Protein AF-A0A5D2W2N7-F1 (afdb_monomer_lite)

Sequence (83 aa):
MLGQGGFGPVYRGTLDDGKEIAVKRLLKASGQGLEEFMNEVLVISKLQHRNLVRLLGCCVEGEEKMLAYEYMPNKSLDAFLFG

InterPro domains:
  IPR000719 Protein kinase domain [PS50011] (1-83)
  IPR001245 Serine-threonine/tyrosine-protein kinase, catalytic domain [PF07714] (2-81)
  IPR011009 Protein kinase-like domain superfamily [SSF56112] (1-82)

Secondary structure (DSSP, 8-state):
--EEETTEEEEEEE-TTS-EEEEEEPP--TTHHHHHHHHHHHHHTT---TTSPPEEEEEEETTEEEEEEE--TT--HHHHHH-

Foldseek 3Di:
DQDADPQGDWDWDADPVRFIKIKGKGDPDDPPNVVVLCCCCVVQVPDDDPPDWHFPDWDDDDPITMTITHDDPVRDPCVVVPD

pLDDT: mean 81.73, std 11.85, range [51.22, 96.69]

Organism: Gossypium mustelinum (NCBI:txid34275)

Radius of gyration: 13.25 Å; chains: 1; bounding box: 34×26×34 Å

Structure (mmCIF, N/CA/C/O backbone):
data_AF-A0A5D2W2N7-F1
#
_entry.id   AF-A0A5D2W2N7-F1
#
loop_
_atom_site.group_PDB
_atom_site.id
_atom_site.type_symbol
_atom_site.label_atom_id
_atom_site.label_alt_id
_atom_site.label_comp_id
_atom_site.label_asym_id
_atom_site.label_entity_id
_atom_site.label_seq_id
_atom_site.pdbx_PDB_ins_code
_atom_site.Cartn_x
_atom_site.Cartn_y
_atom_site.Cartn_z
_atom_site.occupancy
_atom_site.B_iso_or_equiv
_atom_site.auth_seq_id
_atom_site.auth_comp_id
_atom_site.auth_asym_id
_atom_site.auth_atom_id
_atom_site.pdbx_PDB_model_num
ATOM 1 N N . MET A 1 1 ? 2.923 -12.385 -4.355 1.00 78.88 1 MET A N 1
ATOM 2 C CA . MET A 1 1 ? 3.875 -11.372 -3.846 1.00 78.88 1 MET A CA 1
ATOM 3 C C . MET A 1 1 ? 4.354 -10.539 -5.028 1.00 78.88 1 MET A C 1
ATOM 5 O O . MET A 1 1 ? 4.634 -11.131 -6.061 1.00 78.88 1 MET A O 1
ATOM 9 N N . LEU A 1 2 ? 4.360 -9.208 -4.914 1.00 83.81 2 LEU A 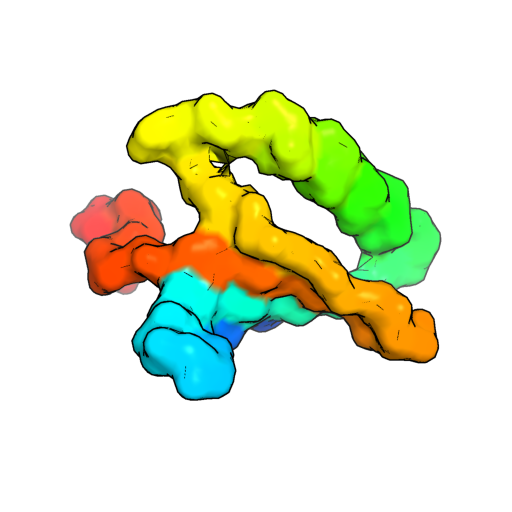N 1
ATOM 10 C CA . LEU A 1 2 ? 4.801 -8.264 -5.958 1.00 83.81 2 LEU A CA 1
ATOM 11 C C . LEU A 1 2 ? 6.233 -7.762 -5.730 1.00 83.81 2 LEU A C 1
ATOM 13 O O . LEU A 1 2 ? 6.909 -7.396 -6.683 1.00 83.81 2 LEU A O 1
ATOM 17 N N . GLY A 1 3 ? 6.685 -7.755 -4.478 1.00 82.69 3 GLY A N 1
ATOM 18 C CA . GLY A 1 3 ? 8.030 -7.348 -4.090 1.00 82.69 3 GLY 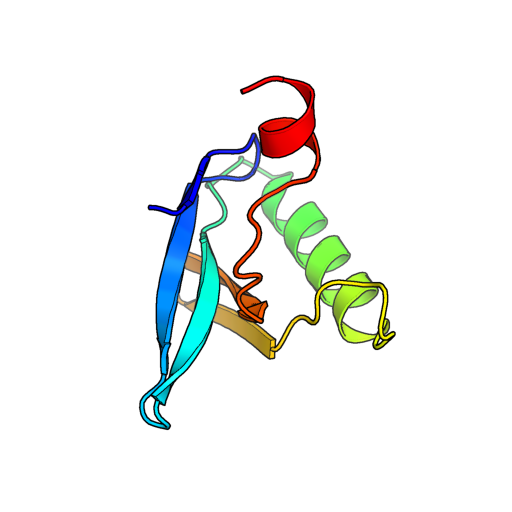A CA 1
ATOM 19 C C . GLY A 1 3 ? 8.148 -7.231 -2.574 1.00 82.69 3 GLY A C 1
ATOM 20 O O . GLY A 1 3 ? 7.154 -7.366 -1.856 1.00 82.69 3 GLY A O 1
ATOM 21 N N . GLN A 1 4 ? 9.358 -6.972 -2.092 1.00 77.81 4 GLN A N 1
ATOM 22 C CA . GLN A 1 4 ? 9.641 -6.730 -0.681 1.00 77.81 4 GLN A CA 1
ATOM 23 C C . GLN A 1 4 ? 10.600 -5.545 -0.571 1.00 77.81 4 GLN A C 1
ATOM 25 O O . GLN A 1 4 ? 11.684 -5.575 -1.144 1.00 77.81 4 GLN A O 1
ATOM 30 N N . GLY A 1 5 ? 10.177 -4.493 0.131 1.00 68.44 5 GLY A N 1
ATOM 31 C CA . GLY A 1 5 ? 11.024 -3.340 0.447 1.00 68.44 5 GLY A CA 1
ATOM 32 C C . GLY A 1 5 ? 11.404 -3.314 1.928 1.00 68.44 5 GLY A C 1
ATOM 33 O O . GLY A 1 5 ? 10.953 -4.159 2.703 1.00 68.44 5 GLY A O 1
ATOM 34 N N . GLY A 1 6 ? 12.165 -2.298 2.349 1.00 66.38 6 GLY A N 1
ATOM 35 C CA . GLY A 1 6 ? 12.562 -2.111 3.757 1.00 66.38 6 GLY A CA 1
ATOM 36 C C . GLY A 1 6 ? 11.388 -1.971 4.739 1.00 66.38 6 GLY A C 1
ATOM 37 O O . GLY A 1 6 ? 11.529 -2.255 5.921 1.00 66.38 6 GLY A O 1
ATOM 38 N N . PHE A 1 7 ? 10.206 -1.617 4.236 1.00 68.88 7 PHE A N 1
ATOM 39 C CA . PHE A 1 7 ? 8.984 -1.428 5.023 1.00 68.88 7 PHE A CA 1
ATOM 40 C C . PHE A 1 7 ? 8.054 -2.647 5.011 1.00 68.88 7 PHE A C 1
ATOM 42 O O . PHE A 1 7 ? 6.971 -2.593 5.586 1.00 68.88 7 PHE A O 1
ATOM 49 N N . GLY A 1 8 ? 8.458 -3.739 4.356 1.00 80.25 8 GLY A N 1
ATOM 50 C CA . GLY A 1 8 ? 7.710 -4.989 4.311 1.00 80.25 8 GLY A CA 1
ATOM 51 C C . GLY A 1 8 ? 7.285 -5.452 2.917 1.00 80.25 8 GLY A C 1
ATOM 52 O O . GLY A 1 8 ? 7.596 -4.817 1.902 1.00 80.25 8 GLY A O 1
ATOM 53 N N . PRO A 1 9 ? 6.625 -6.620 2.859 1.00 89.12 9 PRO A N 1
ATOM 54 C CA . PRO A 1 9 ? 6.192 -7.230 1.612 1.00 89.12 9 PRO A CA 1
ATOM 55 C C . PRO A 1 9 ? 4.964 -6.534 1.012 1.00 89.12 9 PRO A C 1
ATOM 57 O O . PRO A 1 9 ? 4.063 -6.071 1.718 1.00 89.12 9 PRO A O 1
ATOM 60 N N . VAL A 1 10 ? 4.913 -6.529 -0.320 1.00 90.88 10 VAL A N 1
ATOM 61 C CA . VAL A 1 10 ? 3.779 -6.057 -1.117 1.00 90.88 10 VAL A CA 1
ATOM 62 C C . VAL A 1 10 ? 3.127 -7.241 -1.826 1.00 90.88 10 VAL A C 1
ATOM 64 O O . VAL A 1 10 ? 3.798 -8.077 -2.441 1.00 90.88 10 VAL A O 1
ATOM 67 N N . TYR A 1 11 ? 1.802 -7.309 -1.778 1.00 93.31 11 TYR A N 1
ATOM 68 C CA . TYR A 1 11 ? 0.988 -8.366 -2.371 1.00 93.31 11 TYR A CA 1
ATOM 69 C C . TYR A 1 11 ? 0.029 -7.788 -3.411 1.00 93.31 11 TYR A C 1
ATOM 71 O O . TYR A 1 11 ? -0.409 -6.652 -3.284 1.00 93.31 11 TYR A O 1
ATOM 79 N N . ARG A 1 12 ? -0.310 -8.578 -4.434 1.00 94.75 12 ARG A N 1
ATOM 80 C CA . ARG A 1 12 ? -1.446 -8.291 -5.320 1.00 94.75 12 ARG A CA 1
ATOM 81 C C . ARG A 1 12 ? -2.690 -8.897 -4.684 1.00 94.75 12 ARG A C 1
ATOM 83 O O . ARG A 1 12 ? -2.605 -10.015 -4.176 1.00 94.75 12 ARG A O 1
ATOM 90 N N . GLY A 1 13 ? -3.802 -8.183 -4.737 1.00 94.62 13 GLY A N 1
ATOM 91 C CA . GLY A 1 13 ? -5.111 -8.679 -4.326 1.00 94.62 13 GLY A CA 1
ATOM 92 C C . GLY A 1 13 ? -6.201 -8.212 -5.281 1.00 94.62 13 GLY A C 1
ATOM 93 O O . GLY A 1 13 ? -5.970 -7.334 -6.114 1.00 94.62 13 GLY A O 1
ATOM 94 N N . THR A 1 14 ? -7.385 -8.788 -5.122 1.00 96.19 14 THR A N 1
ATOM 95 C CA . THR A 1 14 ? -8.599 -8.405 -5.842 1.00 96.19 14 THR A CA 1
ATOM 96 C C . THR A 1 14 ? -9.689 -8.180 -4.804 1.00 96.19 14 THR A C 1
ATOM 98 O O . THR A 1 14 ? -9.877 -9.027 -3.932 1.00 96.19 14 THR A O 1
ATOM 101 N N . LEU A 1 15 ? -10.347 -7.024 -4.858 1.00 92.50 15 LEU A N 1
ATOM 102 C CA . LEU A 1 15 ? -11.506 -6.710 -4.023 1.00 92.50 15 LEU A CA 1
ATOM 103 C C . LEU A 1 15 ? -12.760 -7.435 -4.538 1.00 92.50 15 LEU A C 1
ATOM 105 O O . LEU A 1 15 ? -12.787 -7.901 -5.676 1.00 92.50 15 LEU A O 1
ATOM 109 N N . ASP A 1 16 ? -13.815 -7.485 -3.723 1.00 94.50 16 ASP A N 1
ATOM 110 C CA . ASP A 1 16 ? -15.081 -8.155 -4.072 1.00 94.50 16 ASP A CA 1
ATOM 111 C C . ASP A 1 16 ? -15.754 -7.566 -5.325 1.00 94.50 16 ASP A C 1
ATOM 113 O O . ASP A 1 16 ? -16.479 -8.260 -6.035 1.00 94.50 16 ASP A O 1
ATOM 117 N N . ASP A 1 17 ? -15.483 -6.294 -5.633 1.00 94.94 17 ASP A N 1
ATOM 118 C CA . ASP A 1 17 ? -15.939 -5.608 -6.848 1.00 94.94 17 ASP A CA 1
ATOM 119 C C . ASP A 1 17 ? -15.088 -5.932 -8.097 1.00 94.94 17 ASP A C 1
ATOM 121 O O . ASP A 1 17 ? -15.312 -5.370 -9.171 1.00 94.94 17 ASP A O 1
ATOM 125 N N . GLY A 1 18 ? -14.104 -6.827 -7.975 1.00 95.62 18 GLY A N 1
ATOM 126 C CA . GLY A 1 18 ? -13.182 -7.216 -9.043 1.00 95.62 18 GLY A CA 1
ATOM 127 C C . GLY A 1 18 ? -11.999 -6.264 -9.232 1.00 95.62 18 GLY A C 1
ATOM 128 O O . GLY A 1 18 ? -11.155 -6.503 -10.101 1.00 95.62 18 GLY A O 1
ATOM 129 N N . LYS A 1 19 ? -11.890 -5.194 -8.436 1.00 95.19 19 LYS A N 1
ATOM 130 C CA . LYS A 1 19 ? -10.804 -4.222 -8.563 1.00 95.19 19 LYS A CA 1
ATOM 131 C C . LYS A 1 19 ? -9.481 -4.787 -8.058 1.00 95.19 19 LYS A C 1
ATOM 133 O O . LYS A 1 19 ? -9.363 -5.232 -6.916 1.00 95.19 19 LYS A O 1
ATOM 138 N N . GLU A 1 20 ? -8.450 -4.691 -8.891 1.00 96.69 20 GLU A N 1
ATOM 139 C CA . GLU A 1 20 ? -7.095 -5.094 -8.521 1.00 96.69 20 GLU A CA 1
ATOM 140 C C . GLU A 1 20 ? -6.401 -4.049 -7.644 1.00 96.69 20 GLU A C 1
ATOM 142 O O . GLU A 1 20 ? -6.435 -2.844 -7.920 1.00 96.69 20 GLU A O 1
ATOM 147 N N . ILE A 1 21 ? -5.726 -4.525 -6.600 1.00 95.56 21 ILE A N 1
ATOM 148 C CA . ILE A 1 21 ? -5.033 -3.692 -5.618 1.00 95.56 21 ILE A CA 1
ATOM 149 C C . ILE A 1 21 ? -3.630 -4.215 -5.317 1.00 95.56 21 ILE A C 1
ATOM 151 O O . ILE A 1 21 ? -3.322 -5.400 -5.486 1.00 95.56 21 ILE A O 1
ATOM 155 N N . ALA A 1 22 ? -2.785 -3.316 -4.821 1.00 94.81 22 ALA A N 1
ATOM 156 C CA . ALA A 1 22 ? -1.515 -3.655 -4.198 1.00 94.81 22 ALA A CA 1
ATOM 157 C C . ALA A 1 22 ? -1.604 -3.405 -2.686 1.00 94.81 22 ALA A C 1
ATOM 159 O O . ALA A 1 22 ? -1.891 -2.291 -2.254 1.00 94.81 22 ALA A O 1
ATOM 160 N N . VAL A 1 23 ? -1.351 -4.432 -1.877 1.00 93.12 23 VAL A N 1
ATOM 161 C CA . VAL A 1 23 ? -1.389 -4.356 -0.411 1.00 93.12 23 VAL A CA 1
ATOM 162 C C . VAL A 1 23 ? 0.031 -4.394 0.129 1.00 93.12 23 VAL A C 1
ATOM 164 O O . VAL A 1 23 ? 0.717 -5.409 0.001 1.00 93.12 23 VAL A O 1
ATOM 167 N N . LYS A 1 24 ? 0.475 -3.298 0.743 1.00 89.94 24 LYS A N 1
ATOM 168 C CA . LYS A 1 24 ? 1.748 -3.217 1.467 1.00 89.94 24 LYS A CA 1
ATOM 169 C C . LYS A 1 24 ? 1.484 -3.552 2.931 1.00 89.94 24 LYS A C 1
ATOM 171 O O . LYS A 1 24 ? 0.811 -2.787 3.624 1.00 89.94 24 LYS A O 1
ATOM 176 N N . ARG A 1 25 ? 1.994 -4.697 3.391 1.00 87.62 25 ARG A N 1
ATOM 177 C CA . ARG A 1 25 ? 1.947 -5.084 4.807 1.00 87.62 25 ARG A CA 1
ATOM 178 C C . ARG A 1 25 ? 3.171 -4.508 5.497 1.00 87.62 25 ARG A C 1
ATOM 180 O O . ARG A 1 25 ? 4.295 -4.812 5.098 1.00 87.62 25 ARG A O 1
ATOM 187 N N . LEU A 1 26 ? 2.950 -3.691 6.516 1.00 81.19 26 LEU A N 1
ATOM 188 C CA . LEU A 1 26 ? 4.040 -3.042 7.225 1.00 81.19 26 LEU A CA 1
ATOM 189 C C . LEU A 1 26 ? 4.609 -3.975 8.287 1.00 81.19 26 LEU A C 1
ATOM 191 O O . LEU A 1 26 ? 3.870 -4.574 9.068 1.00 81.19 26 LEU A O 1
ATOM 195 N N . LEU A 1 27 ? 5.933 -4.118 8.297 1.00 70.69 27 LEU A N 1
ATOM 196 C CA . LEU A 1 27 ? 6.614 -4.916 9.313 1.00 70.69 27 LEU A CA 1
ATOM 197 C C . LEU A 1 27 ? 6.534 -4.225 10.680 1.00 70.69 27 LEU A C 1
ATOM 199 O O . LEU A 1 27 ? 6.547 -2.998 10.785 1.00 70.69 27 LEU A O 1
ATOM 203 N N . LYS A 1 28 ? 6.515 -5.029 11.748 1.00 63.72 28 LYS A N 1
ATOM 204 C CA . LYS A 1 28 ? 6.738 -4.558 13.119 1.00 63.72 28 LYS A CA 1
ATOM 205 C C . LYS A 1 28 ? 8.176 -4.046 13.259 1.00 63.72 28 LYS A C 1
ATOM 207 O O . LYS A 1 28 ? 9.059 -4.784 13.682 1.00 63.72 28 LYS A O 1
ATOM 212 N N . ALA A 1 29 ? 8.420 -2.785 12.929 1.00 54.69 29 ALA A N 1
ATOM 213 C CA . ALA A 1 29 ? 9.608 -2.086 13.399 1.00 54.69 29 ALA A CA 1
ATOM 214 C C . ALA A 1 29 ? 9.266 -1.426 14.742 1.00 54.69 29 ALA A C 1
ATOM 216 O O . ALA A 1 29 ? 8.353 -0.601 14.829 1.00 54.69 29 ALA A O 1
ATOM 217 N N . SER A 1 30 ? 9.955 -1.846 15.802 1.00 51.22 30 SER A N 1
ATOM 218 C CA . SER A 1 30 ? 9.838 -1.308 17.160 1.00 51.22 30 SER A CA 1
ATOM 219 C C . SER A 1 30 ? 9.886 0.227 17.159 1.00 51.22 30 SER A C 1
ATOM 221 O O . SER A 1 30 ? 10.881 0.809 16.737 1.00 51.22 30 SER A O 1
ATOM 223 N N . GLY A 1 31 ? 8.818 0.884 17.620 1.00 54.31 31 GLY A N 1
ATOM 224 C CA . GLY A 1 31 ? 8.748 2.338 17.844 1.00 54.31 31 GLY A CA 1
ATOM 225 C C . GLY A 1 31 ? 8.590 3.212 16.591 1.00 54.31 31 GLY A C 1
ATOM 226 O O . GLY A 1 31 ? 7.711 4.064 16.565 1.00 54.31 31 GLY A O 1
ATOM 227 N N . GLN A 1 32 ? 9.375 2.975 15.539 1.00 55.28 32 GLN A N 1
ATOM 228 C CA . GLN A 1 32 ? 9.476 3.856 14.362 1.00 55.28 32 GLN A CA 1
ATOM 229 C C . GLN A 1 32 ? 8.372 3.607 13.311 1.00 55.28 32 GLN A C 1
ATOM 231 O O . GLN A 1 32 ? 7.889 4.532 12.661 1.00 55.28 32 GLN A O 1
ATOM 236 N N . GLY A 1 33 ? 7.874 2.367 13.209 1.00 60.47 33 GLY A N 1
ATOM 237 C CA . GLY A 1 33 ? 6.919 1.976 12.162 1.00 60.47 33 GLY A CA 1
ATOM 238 C C . GLY A 1 33 ? 5.495 2.529 12.320 1.00 60.47 33 GLY A C 1
ATOM 239 O O . GLY A 1 33 ? 4.738 2.532 11.354 1.00 60.47 33 GLY A O 1
ATOM 240 N N . LEU A 1 34 ? 5.088 2.991 13.514 1.00 64.25 34 LEU A N 1
ATOM 241 C CA . LEU A 1 34 ? 3.783 3.652 13.698 1.00 64.25 34 LEU A CA 1
ATOM 242 C C . LEU A 1 34 ? 3.815 5.095 13.182 1.00 64.25 34 LEU A C 1
ATOM 244 O O . LEU A 1 34 ? 2.859 5.534 12.551 1.00 64.25 34 LEU A O 1
ATOM 248 N N . GLU A 1 35 ? 4.901 5.817 13.447 1.00 67.56 35 GLU A N 1
ATOM 249 C CA . GLU A 1 35 ? 5.072 7.202 13.011 1.00 67.56 35 GLU A CA 1
ATOM 250 C C . GLU A 1 35 ? 5.253 7.273 11.491 1.00 67.56 35 GLU A C 1
ATOM 252 O O . GLU A 1 35 ? 4.585 8.065 10.831 1.00 67.56 35 GLU A O 1
ATOM 257 N N . GLU A 1 36 ? 6.051 6.370 10.915 1.00 64.88 36 GLU A N 1
ATOM 258 C CA . GLU A 1 36 ? 6.172 6.211 9.461 1.00 64.88 36 GLU A CA 1
ATOM 259 C C . GLU A 1 36 ? 4.840 5.815 8.812 1.00 64.88 36 GLU A C 1
ATOM 261 O O . GLU A 1 36 ? 4.459 6.404 7.802 1.00 64.88 36 GLU A O 1
ATOM 266 N N . PHE A 1 37 ? 4.086 4.888 9.419 1.00 68.56 37 PHE A N 1
ATOM 267 C CA . PHE A 1 37 ? 2.735 4.546 8.965 1.00 68.56 37 PHE A CA 1
ATOM 268 C C . PHE A 1 37 ? 1.812 5.762 8.983 1.00 68.56 37 PHE A C 1
ATOM 270 O O . PHE A 1 37 ? 1.141 6.041 7.993 1.00 68.56 37 PHE A O 1
ATOM 277 N N . MET A 1 38 ? 1.784 6.503 10.091 1.00 70.81 38 MET A N 1
ATOM 278 C CA . MET A 1 38 ? 0.946 7.688 10.212 1.00 70.81 38 MET A CA 1
ATOM 279 C C . MET A 1 38 ? 1.350 8.782 9.229 1.00 70.81 38 MET A C 1
ATOM 281 O O . MET A 1 38 ? 0.463 9.412 8.661 1.00 70.81 38 MET A O 1
ATOM 285 N N . ASN A 1 39 ? 2.644 8.981 8.977 1.00 69.94 39 ASN A N 1
ATOM 286 C CA . ASN A 1 39 ? 3.116 9.917 7.959 1.00 69.94 39 ASN A CA 1
ATOM 287 C C . ASN A 1 39 ? 2.705 9.479 6.550 1.00 69.94 39 ASN A C 1
ATOM 289 O O . ASN A 1 39 ? 2.154 10.289 5.803 1.00 69.94 39 ASN A O 1
ATOM 293 N N . GLU A 1 40 ? 2.917 8.208 6.193 1.00 64.75 40 GLU A N 1
ATOM 294 C CA . GLU A 1 40 ? 2.534 7.664 4.883 1.00 64.75 40 GLU A CA 1
ATOM 295 C C . GLU A 1 40 ? 1.010 7.798 4.683 1.00 64.75 40 GLU A C 1
ATOM 297 O O . GLU A 1 40 ? 0.565 8.315 3.658 1.00 64.75 40 GLU A O 1
ATOM 302 N N . VAL A 1 41 ? 0.199 7.478 5.701 1.00 71.25 41 VAL A N 1
ATOM 303 C CA . VAL A 1 41 ? -1.264 7.662 5.671 1.00 71.25 41 VAL A CA 1
ATOM 304 C C . VAL A 1 41 ? -1.657 9.140 5.576 1.00 71.25 41 VAL A C 1
ATOM 306 O O . VAL A 1 41 ? -2.457 9.496 4.712 1.00 71.25 41 VAL A O 1
ATOM 309 N N . LEU A 1 42 ? -1.126 10.024 6.426 1.00 71.19 42 LEU A N 1
ATOM 310 C CA . LEU A 1 42 ? -1.537 11.436 6.492 1.00 71.19 42 LEU A CA 1
ATOM 311 C C . LEU A 1 42 ? -1.140 12.238 5.253 1.00 71.19 42 LEU A C 1
ATOM 313 O O . LEU A 1 42 ? -1.881 13.138 4.850 1.00 71.19 42 LEU A O 1
ATOM 317 N N . VAL A 1 43 ? 0.021 11.942 4.669 1.00 65.94 43 VAL A N 1
ATOM 318 C CA . VAL A 1 43 ? 0.526 12.654 3.491 1.00 65.94 43 VAL A CA 1
ATOM 319 C C . VAL A 1 43 ? -0.115 12.099 2.225 1.00 65.94 43 VAL A C 1
ATOM 321 O O . VAL A 1 43 ? -0.651 12.872 1.431 1.00 65.94 43 VAL A O 1
ATOM 324 N N . ILE A 1 44 ? -0.134 10.775 2.042 1.00 66.38 44 ILE A N 1
ATOM 325 C CA . ILE A 1 44 ? -0.639 10.184 0.795 1.00 66.38 44 ILE A CA 1
ATOM 326 C C . ILE A 1 44 ? -2.168 10.275 0.709 1.00 66.38 44 ILE A C 1
ATOM 328 O O . ILE A 1 44 ? -2.691 10.509 -0.378 1.00 66.38 44 ILE A O 1
ATOM 332 N N . SER A 1 45 ? -2.903 10.201 1.828 1.00 68.62 45 SER A N 1
ATOM 333 C CA . SER A 1 45 ? -4.370 10.386 1.805 1.00 68.62 45 SER A CA 1
ATOM 334 C C . SER A 1 45 ? -4.805 11.748 1.254 1.00 68.62 45 SER A C 1
ATOM 336 O O . SER A 1 45 ? -5.891 11.861 0.685 1.00 68.62 45 SER A O 1
ATOM 338 N N . LYS A 1 46 ? -3.955 12.775 1.382 1.00 69.69 46 LYS A N 1
ATOM 339 C CA . LYS A 1 46 ? -4.223 14.137 0.897 1.00 69.69 46 LYS A CA 1
ATOM 340 C C . LYS A 1 46 ? -3.775 14.368 -0.545 1.00 69.69 46 LYS A C 1
ATOM 342 O O . LYS A 1 46 ? -4.147 15.378 -1.138 1.00 69.69 46 LYS A O 1
ATOM 347 N N . LEU A 1 47 ? -2.979 13.466 -1.115 1.00 70.38 47 LEU A N 1
ATOM 348 C CA . LEU A 1 47 ? -2.363 13.637 -2.427 1.00 70.38 47 LEU A CA 1
ATOM 349 C C . LEU A 1 47 ? -3.046 12.738 -3.456 1.00 70.38 47 LEU A C 1
ATOM 351 O O . LEU A 1 47 ? -2.633 11.611 -3.710 1.00 70.38 47 LEU A O 1
ATOM 355 N N . GLN A 1 48 ? -4.092 13.269 -4.086 1.00 78.25 48 GLN A N 1
ATOM 356 C C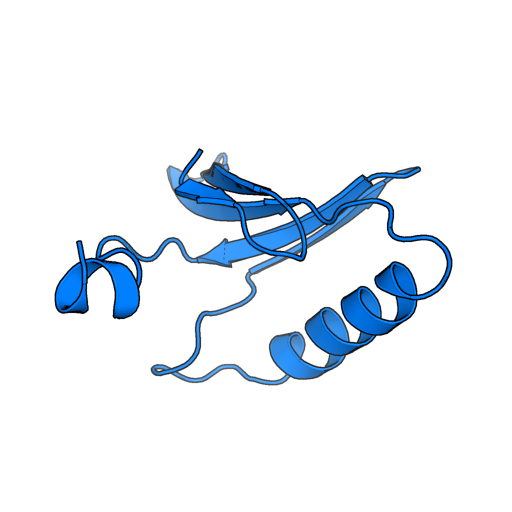A . GLN A 1 48 ? -4.733 12.640 -5.239 1.00 78.25 48 GLN A CA 1
ATOM 357 C C . GLN A 1 48 ? -4.273 13.341 -6.517 1.00 78.25 48 GLN A C 1
ATOM 359 O O . GLN A 1 48 ? -4.710 14.448 -6.829 1.00 78.25 48 GLN A O 1
ATOM 364 N N . HIS A 1 49 ? -3.366 12.708 -7.259 1.00 86.44 49 HIS A N 1
ATOM 365 C CA . HIS A 1 49 ? -2.855 13.242 -8.517 1.00 86.44 49 HIS A CA 1
ATOM 366 C C . HIS A 1 49 ? -2.548 12.107 -9.495 1.00 86.44 49 HIS A C 1
ATOM 368 O O . HIS A 1 49 ? -2.029 11.076 -9.095 1.00 86.44 49 HIS A O 1
ATOM 374 N N . ARG A 1 50 ? -2.786 12.320 -10.795 1.00 88.75 50 ARG A N 1
ATOM 375 C CA . ARG A 1 50 ? -2.586 11.313 -11.863 1.00 88.75 50 ARG A CA 1
ATOM 376 C C . ARG A 1 50 ? -1.180 10.699 -11.960 1.00 88.75 50 ARG A C 1
ATOM 378 O O . ARG A 1 50 ? -1.027 9.650 -12.564 1.00 88.75 50 ARG A O 1
ATOM 385 N N . ASN A 1 51 ? -0.168 11.370 -11.407 1.00 89.31 51 ASN A N 1
ATOM 386 C CA . ASN A 1 51 ? 1.233 10.924 -11.434 1.00 89.31 51 ASN A CA 1
ATOM 387 C C . ASN A 1 51 ? 1.711 10.376 -10.078 1.00 89.31 51 ASN A C 1
ATOM 389 O O . ASN A 1 51 ? 2.906 10.160 -9.899 1.00 89.31 51 ASN A O 1
ATOM 393 N N . LEU A 1 52 ? 0.807 10.214 -9.109 1.00 86.56 52 LEU A N 1
ATOM 394 C CA . LEU A 1 52 ? 1.090 9.619 -7.808 1.00 86.56 52 LEU A CA 1
ATOM 395 C C . LEU A 1 52 ? 0.207 8.386 -7.645 1.00 86.56 52 LEU A C 1
ATOM 397 O O . LEU A 1 52 ? -0.976 8.434 -7.969 1.00 86.56 52 LEU A O 1
ATOM 401 N N . VAL A 1 53 ? 0.779 7.295 -7.132 1.00 87.62 53 VAL A N 1
ATOM 402 C CA . VAL A 1 53 ? 0.001 6.086 -6.846 1.00 87.62 53 VAL A CA 1
ATOM 403 C C . VAL A 1 53 ? -1.062 6.398 -5.798 1.00 87.62 53 VAL A C 1
ATOM 405 O O . VAL A 1 53 ? -0.765 6.928 -4.723 1.00 87.62 53 VAL A O 1
ATOM 408 N N . ARG A 1 54 ? -2.318 6.084 -6.110 1.00 88.00 54 ARG A N 1
ATOM 409 C CA . ARG A 1 54 ? -3.435 6.399 -5.228 1.00 88.00 54 ARG A CA 1
ATOM 410 C C . ARG A 1 54 ? -3.551 5.385 -4.096 1.00 88.00 54 ARG A C 1
ATOM 412 O O . ARG A 1 54 ? -3.735 4.188 -4.331 1.00 88.00 54 ARG A O 1
ATOM 419 N N . LEU A 1 55 ? -3.539 5.890 -2.865 1.00 88.69 55 LEU A N 1
ATOM 420 C CA . LEU A 1 55 ? -3.979 5.147 -1.687 1.00 88.69 55 LEU A CA 1
ATOM 421 C C . LEU A 1 55 ? -5.506 5.000 -1.728 1.00 88.69 55 LEU A C 1
ATOM 423 O O . LEU A 1 55 ? -6.236 5.986 -1.830 1.00 88.69 55 LEU A O 1
ATOM 427 N N . LEU A 1 56 ? -5.984 3.762 -1.668 1.00 89.06 56 LEU A N 1
ATOM 428 C CA . LEU A 1 56 ? -7.407 3.415 -1.653 1.00 89.06 56 LEU A CA 1
ATOM 429 C C . LEU A 1 56 ? -7.945 3.288 -0.228 1.00 89.06 56 LEU A C 1
ATOM 431 O O . LEU A 1 56 ? -9.116 3.565 0.012 1.00 89.06 56 LEU A O 1
ATOM 435 N N . GLY A 1 57 ? -7.094 2.874 0.709 1.00 88.06 57 GLY A N 1
ATOM 436 C CA . GLY A 1 57 ? -7.458 2.716 2.109 1.00 88.06 57 GLY A CA 1
ATOM 437 C C . GLY A 1 57 ? -6.323 2.133 2.939 1.00 88.06 57 GLY A C 1
ATOM 438 O O . GLY A 1 57 ? -5.240 1.832 2.434 1.00 88.06 57 GLY A O 1
ATOM 439 N N . CYS A 1 58 ? -6.587 1.958 4.227 1.00 87.69 58 CYS A N 1
ATOM 440 C CA . CYS A 1 58 ? -5.682 1.291 5.151 1.00 87.69 58 CYS A CA 1
ATOM 441 C C . CYS A 1 58 ? -6.463 0.348 6.069 1.00 87.69 58 CYS A C 1
ATOM 443 O O . CYS A 1 58 ? -7.671 0.506 6.247 1.00 87.69 58 CYS A O 1
ATOM 445 N N . CYS A 1 59 ? -5.763 -0.625 6.639 1.00 86.12 59 CYS A N 1
ATOM 446 C CA . CYS A 1 59 ? -6.279 -1.494 7.685 1.00 86.12 59 CYS A CA 1
ATOM 447 C C . CYS A 1 59 ? -5.352 -1.407 8.897 1.00 86.12 59 CYS A C 1
ATOM 449 O O . CYS A 1 59 ? -4.127 -1.466 8.752 1.00 86.12 59 CYS A O 1
ATOM 451 N N . VAL A 1 60 ? -5.959 -1.252 10.073 1.00 83.00 60 VAL A N 1
ATOM 452 C CA . VAL A 1 60 ? -5.299 -1.326 11.374 1.00 83.00 60 VAL A CA 1
ATOM 453 C C . VAL A 1 60 ? -6.136 -2.261 12.231 1.00 83.00 60 VAL A C 1
ATOM 455 O O . VAL A 1 60 ? -7.163 -1.855 12.772 1.00 83.00 60 VAL A O 1
ATOM 458 N N . GLU A 1 61 ? -5.719 -3.518 12.319 1.00 83.56 61 GLU A N 1
ATOM 459 C CA . GLU A 1 61 ? -6.427 -4.539 13.087 1.00 83.56 61 GLU A CA 1
ATOM 460 C C . GLU A 1 61 ? -5.436 -5.315 13.951 1.00 83.56 61 GLU A C 1
ATOM 462 O O . GLU A 1 61 ? -4.528 -5.983 13.455 1.00 83.56 61 GLU A O 1
ATOM 467 N N . GLY A 1 62 ? -5.582 -5.184 15.272 1.00 83.44 62 GLY A N 1
ATOM 468 C CA . GLY A 1 62 ? -4.624 -5.723 16.230 1.00 83.44 62 GLY A CA 1
ATOM 469 C C . GLY A 1 62 ? -3.208 -5.214 15.952 1.00 83.44 62 GLY A C 1
ATOM 470 O O . GLY A 1 62 ? -2.911 -4.029 16.101 1.00 83.44 62 GLY A O 1
ATOM 471 N N . GLU A 1 63 ? -2.327 -6.126 15.553 1.00 79.25 63 GLU A N 1
ATOM 472 C CA . GLU A 1 63 ? -0.929 -5.825 15.243 1.00 79.25 63 GLU A CA 1
ATOM 473 C C . GLU A 1 63 ? -0.660 -5.629 13.745 1.00 79.25 63 GLU A C 1
ATOM 475 O O . GLU A 1 63 ? 0.456 -5.270 13.359 1.00 79.25 63 GLU A O 1
ATOM 480 N N . GLU A 1 64 ? -1.672 -5.847 12.907 1.00 82.44 64 GLU A N 1
ATOM 481 C CA . GLU A 1 64 ? -1.568 -5.735 11.462 1.00 82.44 64 GLU A CA 1
ATOM 482 C C . GLU A 1 64 ? -1.815 -4.298 11.014 1.00 82.44 64 GLU A C 1
ATOM 484 O O . GLU A 1 64 ? -2.829 -3.678 11.340 1.00 82.44 64 GLU A O 1
ATOM 489 N N . LYS A 1 65 ? -0.875 -3.775 10.226 1.00 84.62 65 LYS A N 1
ATOM 490 C CA . LYS A 1 65 ? -0.980 -2.470 9.571 1.00 84.62 65 LYS A CA 1
ATOM 491 C C . LYS A 1 65 ? -0.753 -2.661 8.086 1.00 84.62 65 LYS A C 1
ATOM 493 O O . LYS A 1 65 ? 0.313 -3.116 7.661 1.00 84.62 65 LYS A O 1
ATOM 498 N N . MET A 1 66 ? -1.763 -2.329 7.296 1.00 88.25 66 MET A N 1
ATOM 499 C CA . MET A 1 66 ? -1.740 -2.526 5.851 1.00 88.25 66 MET A CA 1
ATOM 500 C C . MET A 1 66 ? -2.184 -1.265 5.123 1.00 88.25 66 MET A C 1
ATOM 502 O O . MET A 1 66 ? -3.102 -0.569 5.557 1.00 88.25 66 MET A O 1
ATOM 506 N N . LEU A 1 67 ? -1.546 -1.000 3.987 1.00 88.69 67 LEU A N 1
ATOM 507 C CA . LEU A 1 67 ? -1.916 0.063 3.056 1.00 88.69 67 LEU A CA 1
ATOM 508 C C . LEU A 1 67 ? -2.352 -0.569 1.738 1.00 88.69 67 LEU A C 1
ATOM 510 O O . LEU A 1 67 ? -1.619 -1.382 1.171 1.00 88.69 67 LEU A O 1
ATOM 514 N N . ALA A 1 68 ? -3.539 -0.200 1.263 1.00 91.62 68 ALA A N 1
ATOM 515 C CA . ALA A 1 68 ? -4.090 -0.663 -0.002 1.00 91.62 68 ALA A CA 1
ATOM 516 C C . ALA A 1 68 ? -3.981 0.448 -1.046 1.00 91.62 68 ALA A C 1
ATOM 518 O O . ALA A 1 68 ? -4.554 1.526 -0.888 1.00 91.62 68 ALA A O 1
ATOM 519 N N . TYR A 1 69 ? -3.271 0.164 -2.128 1.00 90.94 69 TYR A N 1
ATOM 520 C CA . TYR A 1 69 ? -3.050 1.056 -3.258 1.00 90.94 69 TYR A CA 1
ATOM 521 C C . TYR A 1 69 ? -3.734 0.519 -4.510 1.00 90.94 69 TYR A C 1
ATOM 523 O O . TYR A 1 69 ? -4.034 -0.675 -4.610 1.00 90.94 69 TYR A O 1
ATOM 531 N N . GLU A 1 70 ? -3.945 1.387 -5.495 1.00 91.88 70 GLU A N 1
ATOM 532 C CA . GLU A 1 70 ? -4.261 0.910 -6.839 1.00 91.88 70 GLU A CA 1
ATOM 533 C C . GLU A 1 70 ? -3.120 0.058 -7.404 1.00 91.88 70 GLU A C 1
ATOM 535 O O . GLU A 1 70 ? -1.937 0.317 -7.164 1.00 91.88 70 GLU A O 1
ATOM 540 N N . TYR A 1 71 ? -3.477 -0.999 -8.130 1.00 93.69 71 TYR A N 1
ATOM 541 C CA . TYR A 1 71 ? -2.483 -1.850 -8.759 1.00 93.69 71 TYR A CA 1
ATOM 542 C C . TYR A 1 71 ? -1.901 -1.183 -10.011 1.00 93.69 71 TYR A C 1
ATOM 544 O O . TYR A 1 71 ? -2.633 -0.769 -10.908 1.00 93.69 71 TYR A O 1
ATOM 552 N N . MET A 1 72 ? -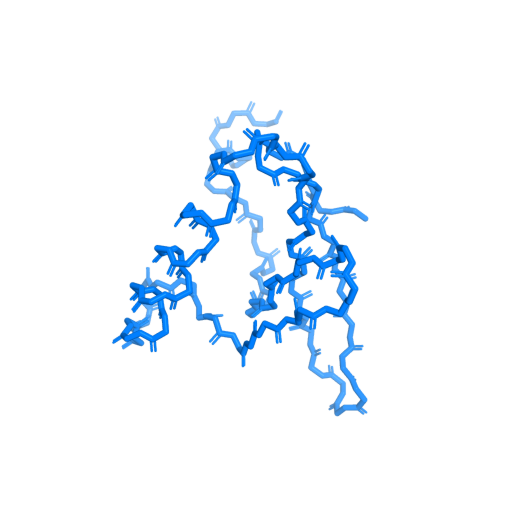0.569 -1.134 -10.088 1.00 92.19 72 MET A N 1
ATOM 553 C CA . MET A 1 72 ? 0.160 -0.645 -11.257 1.00 92.19 72 MET A CA 1
ATOM 554 C C . MET A 1 72 ? 0.635 -1.841 -12.099 1.00 92.19 72 MET A C 1
ATOM 556 O O . MET A 1 72 ? 1.533 -2.568 -11.661 1.00 92.19 72 MET A O 1
ATOM 560 N N . PRO A 1 73 ? 0.086 -2.061 -13.310 1.00 90.12 73 PRO A N 1
ATOM 561 C CA . PRO A 1 73 ? 0.366 -3.265 -14.100 1.00 90.12 73 PRO A CA 1
ATOM 562 C C . PRO A 1 73 ? 1.808 -3.328 -14.615 1.00 90.12 73 PRO A C 1
ATOM 564 O O . PRO A 1 73 ? 2.338 -4.409 -14.861 1.00 90.12 73 PRO A O 1
ATOM 567 N N . ASN A 1 74 ? 2.465 -2.175 -14.734 1.00 90.69 74 ASN A N 1
ATOM 568 C CA . ASN A 1 74 ? 3.780 -2.063 -15.350 1.00 90.69 74 ASN A CA 1
ATOM 569 C C . ASN A 1 74 ? 4.948 -2.291 -14.378 1.00 90.69 74 ASN A C 1
ATOM 571 O O . ASN A 1 74 ? 6.075 -2.118 -14.787 1.00 90.69 74 ASN A O 1
ATOM 575 N N . LYS A 1 75 ? 4.754 -2.721 -13.125 1.00 85.50 75 LYS A N 1
ATOM 576 C CA . LYS A 1 75 ? 5.858 -2.829 -12.135 1.00 85.50 75 LYS A CA 1
ATOM 577 C C . LYS A 1 75 ? 6.578 -1.478 -11.898 1.00 85.50 75 LYS A C 1
ATOM 579 O O . LYS A 1 75 ? 6.082 -0.419 -12.280 1.00 85.50 75 LYS A O 1
ATOM 584 N N . SER A 1 76 ? 7.698 -1.500 -11.169 1.00 88.31 76 SER A N 1
ATOM 585 C CA . SER A 1 76 ? 8.498 -0.311 -10.849 1.00 88.31 76 SER A CA 1
ATOM 586 C C . SER A 1 76 ? 9.395 0.108 -12.018 1.00 88.31 76 SER A C 1
ATOM 588 O O . SER A 1 76 ? 9.832 -0.722 -12.809 1.00 88.31 76 SER A O 1
ATOM 590 N N . LEU A 1 77 ? 9.730 1.401 -12.084 1.00 90.81 77 LEU A N 1
ATOM 591 C CA . LEU A 1 77 ? 10.733 1.912 -13.026 1.00 90.81 77 LEU A CA 1
ATOM 592 C C . LEU A 1 77 ? 12.096 1.229 -12.835 1.00 90.81 77 LEU A C 1
ATOM 594 O O . LEU A 1 77 ? 12.754 0.901 -13.812 1.00 90.81 77 LEU A O 1
ATOM 598 N N . ASP A 1 78 ? 12.482 0.974 -11.585 1.00 88.56 78 ASP A N 1
ATOM 599 C CA . ASP A 1 78 ? 13.694 0.234 -11.223 1.00 88.56 78 ASP A CA 1
ATOM 600 C C . ASP A 1 78 ? 13.766 -1.140 -11.916 1.00 88.56 78 ASP A C 1
ATOM 602 O O . ASP A 1 78 ? 14.766 -1.448 -12.556 1.00 88.56 78 ASP A O 1
ATOM 606 N N . ALA A 1 79 ? 12.660 -1.894 -11.932 1.00 87.69 79 ALA A N 1
ATOM 607 C CA . ALA A 1 79 ? 12.591 -3.184 -12.620 1.00 87.69 79 ALA A CA 1
ATOM 608 C C . ALA A 1 79 ? 12.750 -3.060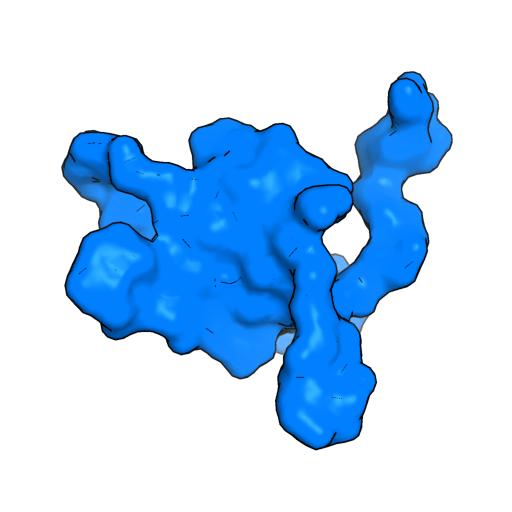 -14.147 1.00 87.69 79 ALA A C 1
ATOM 610 O O . ALA A 1 79 ? 13.255 -3.976 -14.790 1.00 87.69 79 ALA A O 1
ATOM 611 N N . PHE A 1 80 ? 12.329 -1.943 -14.751 1.00 89.25 80 PHE A N 1
ATOM 612 C CA . PHE A 1 80 ? 12.564 -1.698 -16.179 1.00 89.25 80 PHE A CA 1
ATOM 613 C C . PHE A 1 80 ? 13.997 -1.281 -16.486 1.00 89.25 80 PHE A C 1
ATOM 615 O O . PHE A 1 80 ? 14.502 -1.604 -17.559 1.00 89.25 80 PHE A O 1
ATOM 622 N N . LEU A 1 81 ? 14.620 -0.516 -15.590 1.00 93.19 81 LEU A N 1
ATOM 623 C CA . LEU A 1 81 ? 15.963 0.014 -15.802 1.00 93.19 81 LEU A CA 1
ATOM 624 C C . LEU A 1 81 ? 17.051 -1.015 -15.480 1.00 93.19 81 LEU A C 1
ATOM 6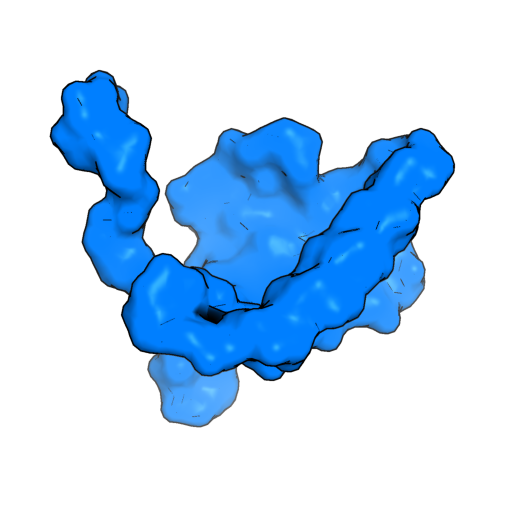26 O O . LEU A 1 81 ? 18.088 -0.998 -16.140 1.00 93.19 81 LEU A O 1
ATOM 630 N N . PHE A 1 82 ? 16.828 -1.890 -14.492 1.00 91.12 82 PHE A N 1
ATOM 631 C CA . PHE A 1 82 ? 17.892 -2.719 -13.913 1.00 91.12 82 PHE A CA 1
ATOM 632 C C . PHE A 1 82 ? 17.629 -4.232 -13.895 1.00 91.12 82 PHE A C 1
ATOM 634 O O . PHE A 1 82 ? 18.601 -4.975 -13.785 1.00 91.12 82 PHE A O 1
ATOM 641 N N . GLY A 1 83 ? 16.386 -4.692 -14.087 1.00 68.19 83 GLY A N 1
ATOM 642 C CA . GLY A 1 83 ? 16.044 -6.119 -14.229 1.00 68.19 83 GLY A CA 1
ATOM 643 C C . GLY A 1 83 ? 15.939 -6.885 -12.918 1.00 68.19 83 GLY A C 1
ATOM 644 O O . GLY A 1 83 ? 16.895 -7.623 -12.596 1.00 68.19 83 GLY A O 1
#